Protein AF-A0A924TH65-F1 (afdb_monomer_lite)

pLDDT: mean 78.68, std 18.01, range [36.81, 96.88]

Sequence (84 aa):
MLNQLIDYLRATQHAPACTLHALSAEFERLKDYLSLMAVRMGTRLACTQDLPDELASLPVPTLLLQPLVENAIQHGLESKVFWK

Radius of gyration: 14.84 Å; chains: 1; bounding box: 27×35×33 Å

Foldseek 3Di:
DVVVVVVVVVVVVPDDPQDWFFPLVVVVVVVVVLVVVCVVCPPLDDDDDDDDPVRRGPTDGPCPCVVVVVCCCVVVSVVPDPDD

Structure (mmCIF, N/CA/C/O backbone):
data_AF-A0A924TH65-F1
#
_entry.id   AF-A0A924TH65-F1
#
loop_
_atom_site.group_PDB
_atom_site.id
_atom_site.type_symbol
_atom_site.label_atom_id
_atom_site.label_alt_id
_atom_site.label_comp_id
_atom_site.label_asym_id
_atom_site.label_entity_id
_atom_site.label_seq_id
_atom_site.pdbx_PDB_ins_code
_atom_site.Cartn_x
_atom_site.Cartn_y
_atom_site.Cartn_z
_atom_site.occupancy
_atom_site.B_iso_or_equiv
_atom_site.auth_seq_id
_atom_site.auth_comp_id
_atom_site.auth_asym_id
_atom_site.auth_atom_id
_atom_site.pdbx_PDB_model_num
ATOM 1 N N . MET A 1 1 ? -10.524 20.254 -8.086 1.00 49.28 1 MET A N 1
ATOM 2 C CA . MET A 1 1 ? -9.197 20.340 -7.436 1.00 49.28 1 MET A CA 1
ATOM 3 C C . MET A 1 1 ? -8.470 18.998 -7.369 1.00 49.28 1 MET A C 1
ATOM 5 O O . MET A 1 1 ? -7.310 18.991 -7.744 1.00 49.28 1 MET A O 1
ATOM 9 N N . LEU A 1 2 ? -9.122 17.867 -7.055 1.00 50.19 2 LEU A N 1
ATOM 10 C 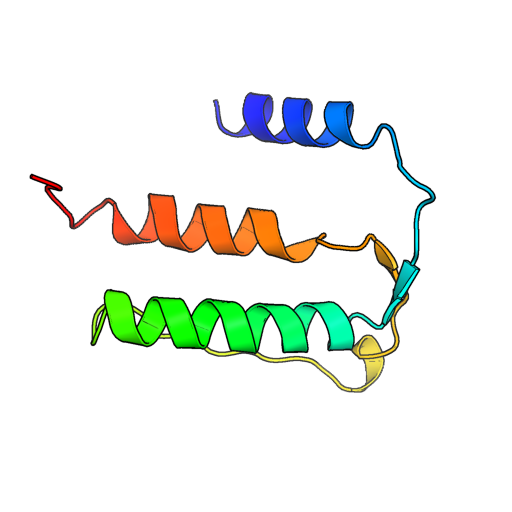CA . LEU A 1 2 ? -8.527 16.518 -7.204 1.00 50.19 2 LEU A CA 1
ATOM 11 C C . LEU A 1 2 ? -7.938 16.270 -8.614 1.00 50.19 2 LEU A C 1
ATOM 13 O O . LEU A 1 2 ? -6.832 15.762 -8.751 1.00 50.19 2 LEU A O 1
ATOM 17 N N . ASN A 1 3 ? -8.630 16.746 -9.656 1.00 44.12 3 ASN A N 1
ATOM 18 C CA . ASN A 1 3 ? -8.158 16.656 -11.042 1.00 44.12 3 ASN A CA 1
ATOM 19 C C . ASN A 1 3 ? -6.822 17.377 -11.290 1.00 44.12 3 ASN A C 1
ATOM 21 O O . ASN A 1 3 ? -6.016 16.873 -12.053 1.00 44.12 3 ASN A O 1
ATOM 25 N N . GLN A 1 4 ? -6.523 18.481 -10.595 1.00 52.25 4 GLN A N 1
ATOM 26 C CA . GLN A 1 4 ? -5.243 19.179 -10.786 1.00 52.25 4 GLN A CA 1
ATOM 27 C C . GLN A 1 4 ? -4.067 18.480 -10.090 1.00 52.25 4 GLN A C 1
ATOM 29 O O . GLN A 1 4 ? -2.933 18.598 -10.542 1.00 52.25 4 GLN A O 1
ATOM 34 N N . LEU A 1 5 ? -4.329 17.709 -9.030 1.00 51.19 5 LEU A N 1
ATOM 35 C CA . LEU A 1 5 ? -3.324 16.872 -8.370 1.00 51.19 5 LEU A CA 1
ATOM 36 C C . LEU A 1 5 ? -3.020 15.611 -9.201 1.00 51.19 5 LEU A C 1
ATOM 38 O O . LEU A 1 5 ? -1.865 15.209 -9.329 1.00 51.19 5 LEU A O 1
ATOM 42 N N . ILE A 1 6 ? -4.054 15.035 -9.829 1.00 56.84 6 ILE A N 1
ATOM 43 C CA . ILE A 1 6 ? -3.932 13.954 -10.820 1.00 56.84 6 ILE A CA 1
ATOM 44 C C . ILE A 1 6 ? -3.109 14.427 -12.025 1.00 56.84 6 ILE A C 1
ATOM 46 O O . ILE A 1 6 ? -2.241 13.694 -12.496 1.00 56.84 6 ILE A O 1
ATOM 50 N N . ASP A 1 7 ? -3.335 15.655 -12.491 1.00 58.12 7 ASP A N 1
ATOM 51 C CA . ASP A 1 7 ? -2.589 16.235 -13.609 1.00 58.12 7 ASP A CA 1
ATOM 52 C C . ASP A 1 7 ? -1.125 16.557 -13.234 1.00 58.12 7 ASP A C 1
ATOM 54 O O . ASP A 1 7 ? -0.231 16.381 -14.061 1.00 58.12 7 ASP A O 1
ATOM 58 N N . TYR A 1 8 ? -0.842 16.924 -11.976 1.00 57.34 8 TYR A N 1
ATOM 59 C CA . TYR A 1 8 ? 0.521 17.141 -11.465 1.00 57.34 8 TYR A CA 1
ATOM 60 C C . TYR A 1 8 ? 1.329 15.836 -11.329 1.00 57.34 8 TYR A C 1
ATOM 62 O O . TYR A 1 8 ? 2.475 15.775 -11.775 1.00 57.34 8 TYR A O 1
ATOM 70 N N . LEU A 1 9 ? 0.725 14.761 -10.808 1.00 59.69 9 LEU A N 1
ATOM 71 C CA . LEU A 1 9 ? 1.345 13.424 -10.746 1.00 59.69 9 LEU A CA 1
ATOM 72 C C . LEU A 1 9 ? 1.593 12.823 -12.141 1.00 59.69 9 LEU A C 1
ATOM 74 O O . LEU A 1 9 ? 2.545 12.070 -12.347 1.00 59.69 9 LEU A O 1
ATOM 78 N N . ARG A 1 10 ? 0.764 13.188 -13.127 1.00 56.75 10 ARG A N 1
ATOM 79 C CA . ARG A 1 10 ? 0.946 12.823 -14.540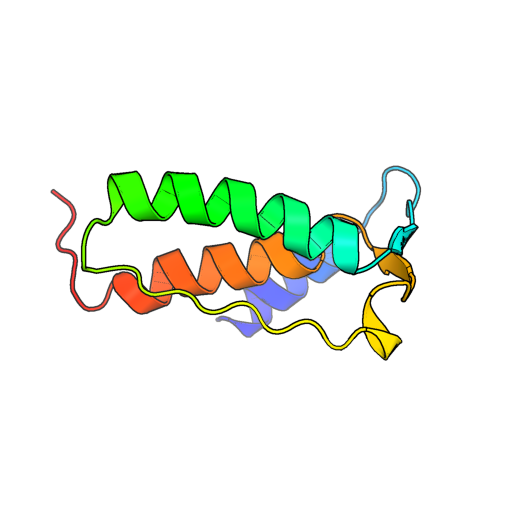 1.00 56.75 10 ARG A CA 1
ATOM 80 C C . ARG A 1 10 ? 2.125 13.565 -15.185 1.00 56.75 10 ARG A C 1
ATOM 82 O O . ARG A 1 10 ? 2.715 13.057 -16.133 1.00 56.75 10 ARG A O 1
ATOM 89 N N . ALA A 1 11 ? 2.495 14.732 -14.655 1.00 57.59 11 ALA A N 1
ATOM 90 C CA . ALA A 1 11 ? 3.604 15.548 -15.147 1.00 57.59 11 ALA A CA 1
ATOM 91 C C . ALA A 1 11 ? 4.966 15.176 -14.525 1.00 57.59 11 ALA A C 1
ATOM 93 O O . ALA A 1 11 ? 5.991 15.278 -15.199 1.00 57.59 11 ALA A O 1
ATOM 94 N N . THR A 1 12 ? 5.003 14.704 -13.273 1.00 51.28 12 THR A N 1
ATOM 95 C CA . THR A 1 12 ? 6.242 14.297 -12.572 1.00 51.28 12 THR A CA 1
ATOM 96 C C . THR A 1 12 ? 6.681 12.859 -12.856 1.00 51.28 12 THR A C 1
ATOM 98 O O . THR A 1 12 ? 7.741 12.438 -12.403 1.00 51.28 12 THR A O 1
ATOM 101 N N . GLN A 1 13 ? 5.954 12.143 -13.718 1.00 56.31 13 GLN A N 1
ATOM 102 C CA . GLN A 1 13 ? 6.362 10.865 -14.313 1.00 56.31 13 GLN A CA 1
ATOM 103 C C . GLN A 1 13 ? 7.563 10.985 -15.281 1.00 56.31 13 GLN A C 1
ATOM 105 O O . GLN A 1 13 ? 7.894 10.033 -15.986 1.00 56.31 13 GLN A O 1
ATOM 110 N N . HIS A 1 14 ? 8.263 12.126 -15.290 1.00 49.97 14 HIS A N 1
ATOM 111 C CA . HIS A 1 14 ? 9.588 12.287 -15.892 1.00 49.97 14 HIS A CA 1
ATOM 112 C C . HIS A 1 14 ? 10.671 11.597 -15.029 1.00 49.97 14 HIS A C 1
ATOM 114 O O . HIS A 1 14 ? 11.531 12.226 -14.422 1.00 49.97 14 HIS A O 1
ATOM 120 N N . ALA A 1 15 ? 10.530 10.270 -14.971 1.00 53.78 15 ALA A N 1
ATOM 121 C CA . ALA A 1 15 ? 11.505 9.182 -14.953 1.00 53.78 15 ALA A CA 1
ATOM 122 C C . ALA A 1 15 ? 12.929 9.408 -14.397 1.00 53.78 15 ALA A C 1
ATOM 124 O O . ALA A 1 15 ? 13.779 9.995 -15.066 1.00 53.78 15 ALA A O 1
ATOM 125 N N . PRO A 1 16 ? 13.309 8.641 -13.362 1.00 47.22 16 PRO A N 1
ATOM 126 C CA . PRO A 1 16 ? 14.300 7.583 -13.514 1.00 47.22 16 PRO A CA 1
ATOM 127 C C . PRO A 1 16 ? 13.636 6.336 -14.131 1.00 47.22 16 PRO A C 1
ATOM 129 O O . PRO A 1 16 ? 12.456 6.092 -13.895 1.00 47.22 16 PRO A O 1
ATOM 132 N N . ALA A 1 17 ? 14.374 5.591 -14.964 1.00 54.56 17 ALA A N 1
ATOM 133 C CA . ALA A 1 17 ? 13.912 4.462 -15.78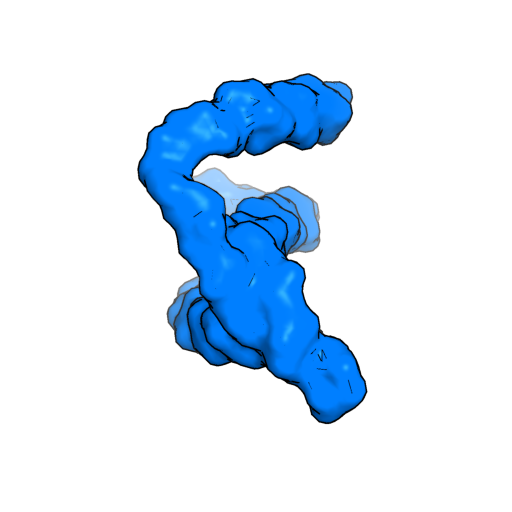7 1.00 54.56 17 ALA A CA 1
ATOM 134 C C . ALA A 1 17 ? 12.676 3.732 -15.225 1.00 54.56 17 ALA A C 1
ATOM 136 O O . ALA A 1 17 ? 12.753 3.184 -14.125 1.00 54.56 17 ALA A O 1
ATOM 137 N N . CYS A 1 18 ? 11.566 3.733 -15.985 1.00 61.34 18 CYS A N 1
ATOM 138 C CA . CYS A 1 18 ? 10.325 2.997 -15.710 1.00 61.34 18 CYS A CA 1
ATOM 139 C C . CYS A 1 18 ? 10.635 1.533 -15.380 1.00 61.34 18 CYS A C 1
ATOM 141 O O . CYS A 1 18 ? 10.634 0.661 -16.249 1.00 61.34 18 CYS A O 1
ATOM 143 N N . THR A 1 19 ? 10.940 1.270 -14.115 1.00 74.56 19 THR A N 1
ATOM 144 C CA . THR A 1 19 ? 11.258 -0.063 -13.636 1.00 74.56 19 THR A CA 1
ATOM 145 C C . THR A 1 19 ? 9.917 -0.676 -13.302 1.00 74.56 19 THR A C 1
ATOM 147 O O . THR A 1 19 ? 9.292 -0.340 -12.291 1.00 74.56 19 THR A O 1
ATOM 150 N N . LEU A 1 20 ? 9.429 -1.477 -14.244 1.00 87.75 20 LEU A N 1
ATOM 151 C CA . LEU A 1 20 ? 8.247 -2.290 -14.040 1.00 87.75 20 LEU A CA 1
ATOM 152 C C . LEU A 1 20 ? 8.585 -3.385 -13.035 1.00 87.75 20 LEU A C 1
ATOM 154 O O . LEU A 1 20 ? 9.652 -3.998 -1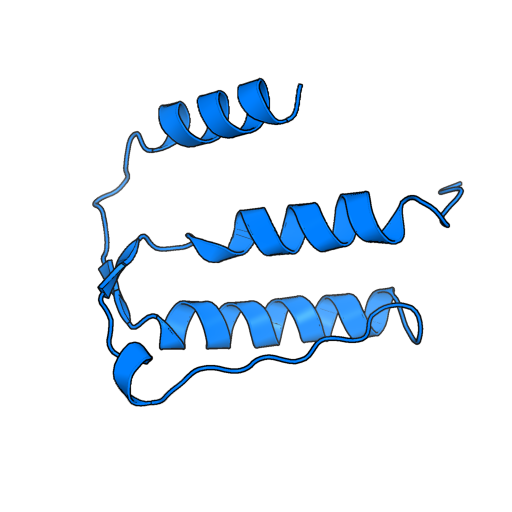3.110 1.00 87.75 20 LEU A O 1
ATOM 158 N N . HIS A 1 21 ? 7.669 -3.642 -12.114 1.00 90.12 21 HIS A N 1
ATOM 159 C CA . HIS A 1 21 ? 7.764 -4.769 -11.197 1.00 90.12 21 HIS A CA 1
ATOM 160 C C . HIS A 1 21 ? 6.416 -5.468 -11.063 1.00 90.12 21 HIS A C 1
ATOM 162 O O . HIS A 1 21 ? 5.393 -4.940 -11.491 1.00 90.12 21 HIS A O 1
ATOM 168 N N . ALA A 1 22 ? 6.419 -6.654 -10.463 1.00 95.19 22 ALA A N 1
ATOM 169 C CA . ALA A 1 22 ? 5.199 -7.390 -10.170 1.00 95.19 22 ALA A CA 1
ATOM 170 C C . ALA A 1 22 ? 4.295 -6.592 -9.220 1.00 95.19 22 ALA A C 1
ATOM 172 O O . ALA A 1 22 ? 4.778 -6.061 -8.222 1.00 95.19 22 ALA A O 1
ATOM 173 N N . LEU A 1 23 ? 2.992 -6.537 -9.496 1.00 95.62 23 LEU A N 1
ATOM 174 C CA . LEU A 1 23 ? 1.996 -5.884 -8.643 1.00 95.62 23 LEU A CA 1
ATOM 175 C C . LEU A 1 23 ? 2.077 -6.350 -7.180 1.00 95.62 23 LEU A C 1
ATOM 177 O O . LEU A 1 23 ? 1.861 -5.553 -6.270 1.00 95.62 23 LEU A O 1
ATOM 181 N N . SER A 1 24 ? 2.460 -7.605 -6.942 1.00 96.69 24 SER A N 1
ATOM 182 C CA . SER A 1 24 ? 2.747 -8.121 -5.602 1.00 96.69 24 SER A CA 1
ATOM 183 C C . SER A 1 24 ? 3.766 -7.278 -4.828 1.00 96.69 24 SER A C 1
ATOM 185 O O . SER A 1 24 ? 3.587 -7.074 -3.631 1.00 96.69 24 SER A O 1
ATOM 187 N N . ALA A 1 25 ? 4.777 -6.712 -5.491 1.00 94.31 25 ALA A N 1
ATOM 188 C CA . ALA A 1 25 ? 5.773 -5.848 -4.863 1.00 94.31 25 ALA A CA 1
ATOM 189 C C . ALA A 1 25 ? 5.184 -4.501 -4.398 1.00 94.31 25 ALA A C 1
ATOM 191 O O . ALA A 1 25 ? 5.634 -3.957 -3.386 1.00 94.31 25 ALA A O 1
ATOM 192 N N . GLU A 1 26 ? 4.162 -3.966 -5.082 1.00 94.25 26 GLU A N 1
ATOM 193 C CA . GLU A 1 26 ? 3.403 -2.821 -4.555 1.00 94.25 26 GLU A CA 1
ATOM 194 C C . GLU A 1 26 ? 2.643 -3.228 -3.290 1.00 94.25 26 GLU A C 1
ATOM 196 O O . GLU A 1 26 ? 2.691 -2.508 -2.298 1.00 94.25 26 GLU A O 1
ATOM 201 N N . PHE A 1 27 ? 1.974 -4.384 -3.294 1.00 95.88 27 PHE A N 1
ATOM 202 C CA . PHE A 1 27 ? 1.208 -4.870 -2.140 1.00 95.88 27 PHE A CA 1
ATOM 203 C C . PHE A 1 27 ? 2.093 -5.151 -0.920 1.00 95.88 27 PHE A C 1
ATOM 205 O O . PHE A 1 27 ? 1.739 -4.758 0.191 1.00 95.88 27 PHE A O 1
ATOM 212 N N . GLU A 1 28 ? 3.269 -5.752 -1.109 1.00 94.06 28 GLU A N 1
ATOM 213 C CA . GLU A 1 28 ? 4.255 -5.935 -0.037 1.00 94.06 28 GLU A CA 1
ATOM 214 C C . GLU A 1 28 ? 4.674 -4.591 0.568 1.00 94.06 28 GLU A C 1
ATOM 216 O O . GLU A 1 28 ? 4.599 -4.403 1.784 1.00 94.06 28 GLU A O 1
ATOM 221 N N . ARG A 1 29 ? 5.005 -3.604 -0.274 1.00 91.81 29 ARG A N 1
ATOM 222 C CA . ARG A 1 29 ? 5.355 -2.255 0.193 1.00 91.81 29 ARG A CA 1
ATOM 223 C C . ARG A 1 29 ? 4.195 -1.580 0.928 1.00 91.81 29 ARG A C 1
ATOM 225 O O . ARG A 1 29 ? 4.397 -0.953 1.970 1.00 91.81 29 ARG A O 1
ATOM 232 N N . LEU A 1 30 ? 2.974 -1.715 0.410 1.00 93.94 30 LEU A N 1
ATOM 233 C CA . LEU A 1 30 ? 1.772 -1.182 1.045 1.00 93.94 30 LEU A CA 1
ATOM 234 C C . LEU A 1 30 ? 1.501 -1.850 2.392 1.00 93.94 30 LEU A C 1
ATOM 236 O O . LEU A 1 30 ? 1.068 -1.172 3.320 1.00 93.94 30 LEU A O 1
ATOM 240 N N . LYS A 1 31 ? 1.764 -3.150 2.537 1.00 93.31 31 LYS A N 1
ATOM 241 C CA . LYS A 1 31 ? 1.641 -3.862 3.814 1.00 93.31 31 LYS A CA 1
ATOM 242 C C . LYS A 1 31 ? 2.568 -3.280 4.875 1.00 93.31 31 LYS A C 1
ATOM 244 O O . LYS A 1 31 ? 2.102 -3.027 5.989 1.00 93.31 31 LYS A O 1
ATOM 249 N N . ASP A 1 32 ? 3.822 -3.005 4.534 1.00 89.38 32 ASP A N 1
ATOM 250 C CA . ASP A 1 32 ? 4.771 -2.383 5.462 1.00 89.38 32 ASP A CA 1
ATOM 251 C C . ASP A 1 32 ? 4.317 -0.973 5.857 1.00 89.38 32 ASP A C 1
ATOM 253 O O . ASP A 1 32 ? 4.223 -0.640 7.043 1.00 89.38 32 ASP A O 1
ATOM 257 N N . TYR A 1 33 ? 3.939 -0.160 4.869 1.00 90.69 33 TYR A N 1
ATOM 258 C CA . TYR A 1 33 ? 3.441 1.195 5.095 1.00 90.69 33 TYR A CA 1
ATOM 259 C C . TYR A 1 33 ? 2.177 1.223 5.972 1.00 90.69 33 TYR A C 1
ATOM 261 O O . TYR A 1 33 ? 2.113 1.956 6.963 1.00 90.69 33 TYR A O 1
ATOM 269 N N . LEU A 1 34 ? 1.180 0.397 5.650 1.00 91.31 34 LEU A N 1
ATOM 270 C CA . LEU A 1 34 ? -0.077 0.315 6.392 1.00 91.31 34 LEU A CA 1
ATOM 271 C C . LEU A 1 34 ? 0.124 -0.226 7.806 1.00 91.31 34 LEU A C 1
ATOM 273 O O . LEU A 1 34 ? -0.569 0.221 8.715 1.00 91.31 34 LEU A O 1
ATOM 277 N N . SER A 1 35 ? 1.096 -1.115 8.025 1.00 88.94 35 SER A N 1
ATOM 278 C CA . SER A 1 35 ? 1.447 -1.589 9.369 1.00 88.94 35 SER A CA 1
ATOM 279 C C . SER A 1 35 ? 1.983 -0.448 10.238 1.00 88.94 35 SER A C 1
ATOM 281 O O . SER A 1 35 ? 1.561 -0.287 11.384 1.00 88.94 35 SER A O 1
ATOM 283 N N . LEU A 1 36 ? 2.845 0.411 9.683 1.00 88.56 36 LEU A N 1
ATOM 284 C CA . LEU A 1 36 ? 3.325 1.612 10.377 1.00 88.56 36 LEU A CA 1
ATOM 285 C C . LEU A 1 36 ? 2.186 2.603 10.657 1.00 88.56 36 LEU A C 1
ATOM 287 O O . LEU A 1 36 ? 2.103 3.174 11.748 1.00 88.56 36 LEU A O 1
ATOM 291 N N . MET A 1 37 ? 1.293 2.806 9.687 1.00 88.44 37 MET A N 1
ATOM 292 C CA . MET A 1 37 ? 0.134 3.683 9.863 1.00 88.44 37 MET A CA 1
ATOM 293 C C . MET A 1 37 ? -0.860 3.129 10.882 1.00 88.44 37 MET A C 1
ATOM 295 O O . MET A 1 37 ? -1.402 3.907 11.662 1.00 88.44 37 MET A O 1
ATOM 299 N N . ALA A 1 38 ? -1.048 1.811 10.954 1.00 87.44 38 ALA A N 1
ATOM 300 C CA . ALA A 1 38 ? -1.916 1.171 11.938 1.00 87.44 38 ALA A CA 1
ATOM 301 C C . ALA A 1 38 ? -1.422 1.416 13.370 1.00 87.44 38 ALA A C 1
ATOM 303 O O . ALA A 1 38 ? -2.226 1.736 14.244 1.00 87.44 38 ALA A O 1
ATOM 304 N N . VAL A 1 39 ? -0.104 1.379 13.608 1.00 87.62 39 VAL A N 1
ATOM 305 C CA . VAL A 1 39 ? 0.478 1.741 14.915 1.00 87.62 39 VAL A CA 1
ATOM 306 C C . VAL A 1 39 ? 0.167 3.197 15.277 1.00 87.62 39 VAL A C 1
ATOM 308 O O . VAL A 1 39 ? -0.186 3.486 16.418 1.00 87.62 39 VAL A O 1
ATOM 311 N N . ARG A 1 40 ? 0.264 4.122 14.314 1.00 84.81 40 ARG A N 1
ATOM 312 C CA . ARG A 1 40 ? -0.002 5.554 14.547 1.00 84.81 40 ARG A CA 1
ATOM 313 C C . ARG A 1 40 ? -1.486 5.883 14.711 1.00 84.81 40 ARG A C 1
ATOM 315 O O . ARG A 1 40 ? -1.831 6.772 15.481 1.00 84.81 40 ARG A O 1
ATOM 322 N N . MET A 1 41 ? -2.352 5.207 13.963 1.00 84.00 41 MET A N 1
ATOM 323 C CA . MET A 1 41 ? -3.785 5.508 13.865 1.00 84.00 41 MET A CA 1
ATOM 324 C C . MET A 1 41 ? -4.635 4.670 14.833 1.00 84.00 41 MET A C 1
ATOM 326 O O . MET A 1 41 ? -5.800 5.001 15.073 1.00 84.00 41 MET A O 1
ATOM 330 N N . GLY A 1 42 ? -4.076 3.595 15.393 1.00 84.31 42 GLY A N 1
ATOM 331 C CA . GLY A 1 42 ? -4.778 2.669 16.273 1.00 84.31 42 GLY A CA 1
ATOM 332 C C . GLY A 1 42 ? -6.023 2.086 15.602 1.00 84.31 42 GLY A C 1
ATOM 333 O O . GLY A 1 42 ? -6.011 1.719 14.431 1.00 84.31 42 GLY A O 1
ATOM 334 N N . THR A 1 43 ? -7.139 2.064 16.329 1.00 83.81 43 THR A N 1
ATOM 335 C CA . THR A 1 43 ? -8.422 1.497 15.867 1.00 83.81 43 THR A CA 1
ATOM 336 C C . THR A 1 43 ? -9.093 2.275 14.733 1.00 83.81 43 THR A C 1
ATOM 338 O O . THR A 1 43 ? -10.138 1.864 14.235 1.00 83.81 43 THR A O 1
ATOM 341 N N . ARG A 1 44 ? -8.527 3.415 14.325 1.00 85.19 44 ARG A N 1
ATOM 342 C CA . ARG A 1 44 ? -9.106 4.292 13.300 1.00 85.19 44 ARG A CA 1
ATOM 343 C C . ARG A 1 44 ? -8.752 3.870 11.881 1.00 85.19 44 ARG A C 1
ATOM 345 O O . ARG A 1 44 ? -9.396 4.341 10.949 1.00 85.19 44 ARG A O 1
ATOM 352 N N . LEU A 1 45 ? -7.746 3.014 11.725 1.00 88.75 45 LEU A N 1
ATOM 353 C CA . LEU A 1 45 ? -7.327 2.474 10.443 1.00 88.75 45 LEU A CA 1
ATOM 354 C C . LEU A 1 45 ? -7.640 0.979 10.410 1.00 88.75 45 LEU A C 1
ATOM 356 O O . LEU A 1 45 ? -7.045 0.195 11.143 1.00 88.75 45 LEU A O 1
ATOM 360 N N . ALA A 1 46 ? -8.568 0.596 9.541 1.00 88.81 46 ALA A N 1
ATOM 361 C CA . ALA A 1 46 ? -8.827 -0.792 9.196 1.00 88.81 46 ALA A CA 1
ATOM 362 C C . ALA A 1 46 ? -8.547 -0.956 7.703 1.00 88.81 46 ALA A C 1
ATOM 364 O O . ALA A 1 46 ? -9.120 -0.237 6.883 1.00 88.81 46 ALA A O 1
ATOM 365 N N . CYS A 1 47 ? -7.648 -1.873 7.357 1.00 89.00 47 CYS A N 1
ATOM 366 C CA . CYS A 1 47 ? -7.247 -2.110 5.977 1.00 89.00 47 CYS A CA 1
ATOM 367 C C . CYS A 1 47 ? -7.358 -3.591 5.647 1.00 89.00 47 CYS A C 1
ATOM 369 O O . CYS A 1 47 ? -6.925 -4.446 6.418 1.00 89.00 47 CYS A O 1
ATOM 371 N N . THR A 1 48 ? -7.886 -3.870 4.464 1.00 92.06 48 THR A N 1
ATOM 372 C CA . THR A 1 48 ? -7.903 -5.200 3.868 1.00 92.06 48 THR A CA 1
ATOM 373 C C . THR A 1 48 ? -7.202 -5.098 2.529 1.00 92.06 48 THR A C 1
ATOM 375 O O . THR A 1 48 ? -7.453 -4.168 1.765 1.00 92.06 48 THR A O 1
ATOM 378 N N . GLN A 1 49 ? -6.293 -6.030 2.277 1.00 91.69 49 GLN A N 1
ATOM 379 C CA . GLN A 1 49 ? -5.630 -6.168 0.993 1.00 91.69 49 GLN A CA 1
ATOM 380 C C . GLN A 1 49 ? -6.142 -7.449 0.357 1.00 91.69 49 GLN A C 1
ATOM 382 O O . GLN A 1 49 ? -6.130 -8.496 1.002 1.00 91.69 49 GLN A O 1
ATOM 387 N N . ASP A 1 50 ? -6.595 -7.339 -0.882 1.00 95.44 50 ASP A N 1
ATOM 388 C CA . ASP A 1 50 ? -7.028 -8.465 -1.693 1.00 95.44 50 ASP A CA 1
ATOM 389 C C . ASP A 1 50 ? -6.289 -8.381 -3.027 1.00 95.44 50 ASP A C 1
ATOM 391 O O . ASP A 1 50 ? -6.457 -7.417 -3.780 1.00 95.44 50 ASP A O 1
ATOM 395 N N . LEU A 1 51 ? -5.396 -9.342 -3.257 1.00 95.81 51 LEU A N 1
ATOM 396 C CA . LEU A 1 51 ? -4.613 -9.460 -4.478 1.00 95.81 51 LEU A CA 1
ATOM 397 C C . LEU A 1 51 ? -4.900 -10.832 -5.088 1.00 95.81 51 LEU A C 1
ATOM 399 O O . LEU A 1 51 ? -4.370 -11.827 -4.593 1.00 95.81 51 LEU A O 1
ATOM 403 N N . PRO A 1 52 ? -5.703 -10.897 -6.161 1.00 96.88 52 PRO A N 1
ATOM 404 C CA . PRO A 1 52 ? -5.879 -12.127 -6.914 1.00 96.88 52 PRO A CA 1
ATOM 405 C C . PRO A 1 52 ? -4.539 -12.629 -7.465 1.00 96.88 52 PRO A C 1
ATOM 407 O O . PRO A 1 52 ? -3.780 -11.848 -8.047 1.00 96.88 52 PRO A O 1
ATOM 410 N N . ASP A 1 53 ? -4.275 -13.932 -7.344 1.00 95.50 53 ASP A N 1
ATOM 411 C CA . ASP A 1 53 ? -3.015 -14.550 -7.788 1.00 95.50 53 ASP A CA 1
ATOM 412 C C . ASP A 1 53 ? -2.724 -14.288 -9.274 1.00 95.50 53 ASP A C 1
ATOM 414 O O . ASP A 1 53 ? -1.584 -14.032 -9.660 1.00 95.50 53 ASP A O 1
ATOM 418 N N . GLU A 1 54 ? -3.771 -14.267 -10.103 1.00 96.81 54 GLU A N 1
ATOM 419 C CA . GLU A 1 54 ? -3.692 -13.973 -11.540 1.00 96.81 54 GLU A CA 1
ATOM 420 C C . GLU A 1 54 ? -3.119 -12.576 -11.838 1.00 96.81 54 GLU A C 1
ATOM 422 O O . GLU A 1 54 ? -2.549 -12.347 -12.905 1.00 96.81 54 GLU A O 1
ATOM 427 N N . LEU A 1 55 ? -3.253 -11.637 -10.896 1.00 96.38 55 LEU A N 1
ATOM 428 C CA . LEU A 1 55 ? -2.774 -10.261 -11.024 1.00 96.38 55 LEU A CA 1
ATOM 429 C C . LEU A 1 55 ? -1.429 -10.035 -10.329 1.00 96.38 55 LEU A C 1
ATOM 431 O O . LEU A 1 55 ? -0.786 -9.018 -10.587 1.00 96.38 55 LEU A O 1
ATOM 435 N N . ALA A 1 56 ? -0.976 -10.959 -9.479 1.00 96.12 56 ALA A N 1
ATOM 436 C CA . ALA A 1 56 ? 0.202 -10.764 -8.638 1.00 96.12 56 ALA A CA 1
ATOM 437 C C . ALA A 1 56 ? 1.474 -10.466 -9.448 1.00 96.12 56 ALA A C 1
ATOM 439 O O . ALA A 1 56 ? 2.259 -9.601 -9.066 1.00 96.12 56 ALA A O 1
ATOM 440 N N . SER A 1 57 ? 1.656 -11.128 -10.594 1.00 96.56 57 SER A N 1
ATOM 441 C CA . SER A 1 57 ? 2.821 -10.947 -11.469 1.00 96.56 57 SER A CA 1
ATOM 442 C C . SER A 1 57 ? 2.664 -9.837 -12.514 1.00 96.56 57 SER A C 1
ATOM 444 O O . SER A 1 57 ? 3.557 -9.667 -13.346 1.00 96.56 57 SER A O 1
ATOM 446 N N . LEU A 1 58 ? 1.546 -9.102 -12.523 1.00 96.38 58 LEU A N 1
ATOM 447 C CA . LEU A 1 58 ? 1.297 -8.069 -13.527 1.00 96.38 58 LEU A CA 1
ATOM 448 C C . LEU A 1 58 ? 2.353 -6.953 -13.408 1.00 96.38 58 LEU A C 1
ATOM 450 O O . LEU A 1 58 ? 2.520 -6.408 -12.315 1.00 96.38 58 LEU A O 1
ATOM 454 N N . PRO A 1 59 ? 3.061 -6.590 -14.494 1.00 94.44 59 PRO A N 1
ATOM 455 C CA . PRO A 1 59 ? 4.072 -5.548 -14.445 1.00 94.44 59 PRO A CA 1
ATOM 456 C C . PRO A 1 59 ? 3.420 -4.168 -14.330 1.00 94.44 59 PRO A C 1
ATOM 458 O O . PRO A 1 59 ? 2.682 -3.742 -15.220 1.00 94.44 59 PRO A O 1
ATOM 461 N N . VAL A 1 60 ? 3.729 -3.447 -13.255 1.00 91.31 60 VAL A N 1
ATOM 462 C CA . VAL A 1 60 ? 3.232 -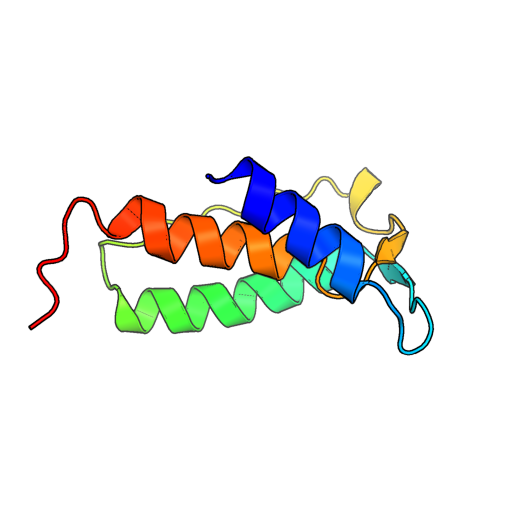2.092 -12.991 1.00 91.31 60 VAL A CA 1
ATOM 463 C C . VAL A 1 60 ? 4.383 -1.121 -12.731 1.00 91.31 60 VAL A C 1
ATOM 465 O O . VAL A 1 60 ? 5.462 -1.545 -12.306 1.00 91.31 60 VAL A O 1
ATOM 468 N N . PRO A 1 61 ? 4.194 0.186 -12.994 1.00 90.19 61 PRO A N 1
ATOM 469 C CA . PRO A 1 61 ? 5.151 1.201 -12.587 1.00 90.19 61 PRO A CA 1
ATOM 470 C C . PRO A 1 61 ? 5.379 1.167 -11.079 1.00 90.19 61 PRO A C 1
ATOM 472 O O . PRO A 1 61 ? 4.446 1.003 -10.294 1.00 90.19 61 PRO A O 1
ATOM 475 N N . THR A 1 62 ? 6.629 1.373 -10.682 1.00 85.75 62 THR A N 1
ATOM 476 C CA . THR A 1 62 ? 6.975 1.472 -9.267 1.00 85.75 62 THR A CA 1
ATOM 477 C C . THR A 1 62 ? 6.247 2.645 -8.605 1.00 85.75 62 THR A C 1
ATOM 479 O O . THR A 1 62 ? 6.220 3.739 -9.165 1.00 85.75 62 THR A O 1
ATOM 482 N N . LEU A 1 63 ? 5.702 2.420 -7.401 1.00 86.75 63 LEU A N 1
ATOM 483 C CA . LEU A 1 63 ? 4.937 3.394 -6.608 1.00 86.75 63 LEU A CA 1
ATOM 484 C C . LEU A 1 63 ? 3.616 3.823 -7.261 1.00 86.75 63 LEU A C 1
ATOM 486 O O . LEU A 1 63 ? 3.134 4.929 -7.018 1.00 86.75 63 LEU A O 1
ATOM 490 N N . LEU A 1 64 ? 3.006 2.957 -8.070 1.00 89.12 64 LEU A N 1
ATOM 491 C CA . LEU A 1 64 ? 1.697 3.217 -8.659 1.00 89.12 64 LEU A CA 1
ATOM 492 C C . LEU A 1 64 ? 0.602 3.365 -7.591 1.00 89.12 64 LEU A C 1
ATOM 494 O O . LEU A 1 64 ? -0.230 4.268 -7.686 1.00 89.12 64 LEU A O 1
ATOM 498 N N . LEU A 1 65 ? 0.576 2.478 -6.590 1.00 91.38 65 LEU A N 1
ATOM 499 C CA . LEU A 1 65 ? -0.514 2.435 -5.607 1.00 91.38 65 LEU A CA 1
ATOM 500 C C . LEU A 1 65 ? -0.250 3.314 -4.382 1.00 91.38 65 LEU A C 1
ATOM 502 O O . LEU A 1 65 ? -1.196 3.788 -3.750 1.00 91.38 65 LEU A O 1
ATOM 506 N N . GLN A 1 66 ? 1.023 3.566 -4.078 1.00 86.94 66 GLN A N 1
ATOM 507 C CA . GLN A 1 66 ? 1.478 4.407 -2.970 1.00 86.94 66 GLN A CA 1
ATOM 508 C C . GLN A 1 66 ? 0.710 5.746 -2.861 1.00 86.94 66 GLN A C 1
ATOM 510 O O . GLN A 1 66 ? 0.088 5.971 -1.820 1.00 86.94 66 GLN A O 1
ATOM 515 N N . PRO A 1 67 ? 0.648 6.608 -3.901 1.00 87.62 67 PRO A N 1
ATOM 516 C CA . PRO A 1 67 ? -0.015 7.906 -3.781 1.00 87.62 67 PRO A CA 1
ATOM 517 C C . PRO A 1 67 ? -1.523 7.771 -3.554 1.00 87.62 67 PRO A C 1
ATOM 519 O O . PRO A 1 67 ? -2.130 8.632 -2.926 1.00 87.62 67 PRO A O 1
ATOM 522 N N . LEU A 1 68 ? -2.160 6.709 -4.051 1.00 90.00 68 LEU A N 1
ATOM 523 C CA . LEU A 1 68 ? -3.596 6.496 -3.860 1.00 90.00 68 LEU A CA 1
ATOM 524 C C . LEU A 1 68 ? -3.907 6.132 -2.408 1.00 90.00 68 LEU A C 1
ATOM 526 O O . LEU A 1 68 ? -4.839 6.682 -1.823 1.00 90.00 68 LEU A O 1
ATOM 530 N N . VAL A 1 69 ? -3.104 5.243 -1.822 1.00 91.19 69 VAL A N 1
ATOM 531 C CA . VAL A 1 69 ? -3.253 4.836 -0.420 1.00 91.19 69 VAL A CA 1
ATOM 532 C C . VAL A 1 69 ? -2.941 6.000 0.517 1.00 91.19 69 VAL A C 1
ATOM 534 O O . VAL A 1 69 ? -3.708 6.250 1.445 1.00 91.19 69 VAL A O 1
ATOM 537 N N . GLU A 1 70 ? -1.876 6.755 0.248 1.00 88.38 70 GLU A N 1
ATOM 538 C CA . GLU A 1 70 ? -1.537 7.960 1.013 1.00 88.38 70 GLU A CA 1
ATOM 539 C C . GLU A 1 70 ? -2.681 8.979 0.987 1.00 88.38 70 GLU A C 1
ATOM 541 O O . GLU A 1 70 ? -3.125 9.434 2.043 1.00 88.38 70 GLU A O 1
ATOM 546 N N . ASN A 1 71 ? -3.238 9.258 -0.196 1.00 86.06 71 ASN A N 1
ATOM 547 C CA . ASN A 1 71 ? -4.384 10.157 -0.335 1.00 86.06 71 ASN A CA 1
ATOM 548 C C . ASN A 1 71 ? -5.629 9.640 0.404 1.00 86.06 71 ASN A C 1
ATOM 550 O O . ASN A 1 71 ? -6.348 10.429 1.021 1.00 86.06 71 ASN A O 1
ATOM 554 N N . ALA A 1 72 ? -5.896 8.331 0.367 1.00 87.75 72 ALA A N 1
ATOM 555 C CA . ALA A 1 72 ? -7.037 7.733 1.057 1.00 87.75 72 ALA A CA 1
ATOM 556 C C . ALA A 1 72 ? -6.915 7.849 2.584 1.00 87.75 72 ALA A C 1
ATOM 558 O O . ALA A 1 72 ? -7.897 8.167 3.253 1.00 87.75 72 ALA A O 1
ATOM 559 N N . ILE A 1 73 ? -5.719 7.637 3.141 1.00 86.50 73 ILE A N 1
ATOM 560 C CA . ILE A 1 73 ? -5.468 7.796 4.580 1.00 86.50 73 ILE A CA 1
ATOM 561 C C . ILE A 1 73 ? -5.556 9.265 4.975 1.00 86.50 73 ILE A C 1
ATOM 563 O O . ILE A 1 73 ? -6.242 9.586 5.945 1.00 86.50 73 ILE A O 1
ATOM 567 N N . GLN A 1 74 ? -4.885 10.146 4.229 1.00 83.38 74 GLN A N 1
ATOM 568 C CA . GLN A 1 74 ? -4.855 11.574 4.521 1.00 83.38 74 GLN A CA 1
ATOM 569 C C . GLN A 1 74 ? -6.274 12.145 4.516 1.00 83.38 74 GLN A C 1
ATOM 571 O O . GLN A 1 74 ? -6.754 12.600 5.547 1.00 83.38 74 GLN A O 1
ATOM 576 N N . HIS A 1 75 ? -6.995 12.022 3.405 1.00 82.69 75 HIS A N 1
ATOM 577 C CA . HIS A 1 75 ? -8.287 12.688 3.249 1.00 82.69 75 HIS A CA 1
ATOM 578 C C . HIS A 1 75 ? -9.472 11.891 3.805 1.00 82.69 75 HIS A C 1
ATOM 580 O O . HIS A 1 75 ? -10.446 12.476 4.279 1.00 82.69 75 HIS A O 1
ATOM 586 N N . GLY A 1 76 ? -9.404 10.557 3.789 1.00 80.81 76 GLY A N 1
ATOM 587 C CA . GLY A 1 76 ? -10.472 9.695 4.303 1.00 80.81 76 GLY A CA 1
ATOM 588 C C . GLY A 1 76 ? -10.560 9.677 5.830 1.00 80.81 76 GLY A C 1
ATOM 589 O O . GLY A 1 76 ? -11.638 9.457 6.381 1.00 80.81 76 GLY A O 1
ATOM 590 N N . LEU A 1 77 ? -9.452 9.948 6.531 1.00 72.94 77 LEU A N 1
ATOM 591 C CA . LEU A 1 77 ? -9.427 10.036 7.996 1.00 72.94 77 LEU A CA 1
ATOM 592 C C . LEU A 1 77 ? -9.427 11.484 8.514 1.00 72.94 77 LEU A C 1
ATOM 594 O O . LEU A 1 77 ? -9.753 11.695 9.688 1.00 72.94 77 LEU A O 1
ATOM 598 N N . GLU A 1 78 ? -9.141 12.476 7.660 1.00 61.12 78 GLU A N 1
ATOM 599 C CA . GLU A 1 78 ? -9.223 13.918 7.963 1.00 61.12 78 GLU A CA 1
ATOM 600 C C . GLU A 1 78 ? -10.637 14.382 8.341 1.00 61.12 78 GLU A C 1
ATOM 602 O O . GLU A 1 78 ? -10.777 15.361 9.069 1.00 61.12 78 GLU A O 1
ATOM 607 N N . SER A 1 79 ? -11.699 13.644 7.994 1.00 53.41 79 SER A N 1
AT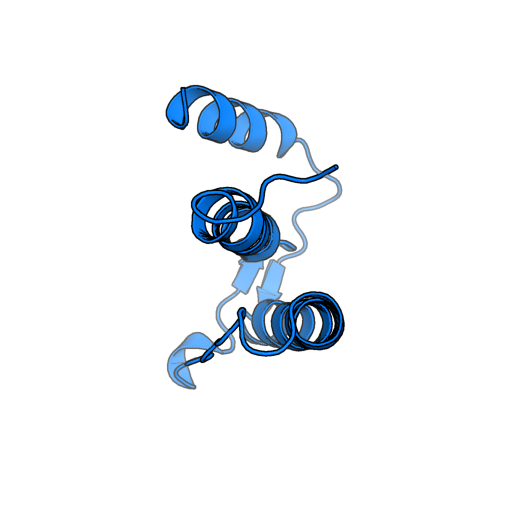OM 608 C CA . SER A 1 79 ? -13.066 13.989 8.427 1.00 53.41 79 SER A CA 1
ATOM 609 C C . SER A 1 79 ? -13.295 13.839 9.946 1.00 53.41 79 SER A C 1
ATOM 611 O O . SER A 1 79 ? -14.371 14.177 10.436 1.00 53.41 79 SER A O 1
ATOM 613 N N . LYS A 1 80 ? -12.315 13.318 10.707 1.00 54.53 80 LYS A N 1
ATOM 614 C CA . LYS A 1 80 ? -12.401 13.121 12.169 1.00 54.53 80 LYS A CA 1
ATOM 615 C C . LYS A 1 80 ? -11.164 13.558 12.970 1.00 54.53 80 LYS A C 1
ATOM 617 O O . LYS A 1 80 ? -11.130 13.301 14.172 1.00 54.53 80 LYS A O 1
ATOM 622 N N . VAL A 1 81 ? -10.164 14.214 12.372 1.00 48.91 81 VAL A N 1
ATOM 623 C CA . VAL A 1 81 ? -8.982 14.704 13.118 1.00 48.91 81 VAL A CA 1
ATOM 624 C C . VAL A 1 81 ? -8.894 16.213 13.035 1.00 48.91 81 VAL A C 1
ATOM 626 O O . VAL A 1 81 ? -8.383 16.768 12.071 1.00 48.91 81 VAL A O 1
ATOM 629 N N . PHE A 1 82 ? -9.329 16.874 14.104 1.00 43.06 82 PHE A N 1
ATOM 630 C CA . PHE A 1 82 ? -8.671 18.107 14.510 1.00 43.06 82 PHE A CA 1
ATOM 631 C C . PHE A 1 82 ? -7.235 17.734 14.894 1.00 43.06 82 PHE A C 1
ATOM 633 O O . PHE A 1 82 ? -6.993 17.230 15.990 1.00 43.06 82 PHE A O 1
ATOM 640 N N . TRP A 1 83 ? -6.297 17.909 13.968 1.00 42.12 83 TRP A N 1
ATOM 641 C CA . TRP A 1 83 ? -4.880 17.932 14.304 1.00 42.12 83 TRP A CA 1
ATOM 642 C C . TRP A 1 83 ? -4.635 19.248 15.054 1.00 42.12 83 TRP A C 1
ATOM 644 O O . TRP A 1 83 ? -4.851 20.326 14.500 1.00 42.12 83 TRP A O 1
ATOM 654 N N . LYS A 1 84 ? -4.273 19.158 16.333 1.00 36.81 84 LYS A N 1
ATOM 655 C CA . LYS A 1 84 ? -3.563 20.223 17.045 1.00 36.81 84 LYS A CA 1
ATOM 656 C C . LYS A 1 84 ? -2.092 19.852 17.095 1.00 36.81 84 LYS A C 1
ATOM 658 O O . LYS A 1 84 ? -1.825 18.640 17.257 1.00 36.81 84 LYS A O 1
#

Secondary structure (DSSP, 8-state):
-HHHHHHHHHHS---S---EEEHHHHHHHHHHHHHHHHHHHGGG--------HHHHT-EEETTSSHHHHHHHHHHHHHTT----